Protein AF-A0A9X9A3R2-F1 (afdb_monomer_lite)

Organism: Bacillus cereus (NCBI:txid1396)

InterPro domains:
  IPR010841 Elongation factor G-binding protein, N-terminal [PF07299] (4-86)
  IPR038344 EF-G binding protein, N-terminal domain superfamily [G3DSA:1.20.1280.250] (1-84)

Radius of gyration: 18.9 Å; chains: 1; bounding box: 46×27×51 Å

pLDDT: mean 91.66, std 5.93, range [67.31, 98.19]

Sequence (170 aa):
MEAFIRSDQYNFIKSQAYILANGHATANDRGVIQALKSLAIEKIIHVFENLTDEQKELIDTVLTVQNREDAESFLMKINPYVIPFQEVTAQTLKKLFPKAKKLKLPDMEEIDMKEISYLSWIDKGSSRKFIIAKNDKNKFVGLQGTFQSLNKKSICSLCHGHEEVGMFLV

Structure (mmCIF, N/CA/C/O backbone):
data_AF-A0A9X9A3R2-F1
#
_entry.id   AF-A0A9X9A3R2-F1
#
loop_
_atom_site.group_PDB
_atom_site.id
_atom_site.type_symbol
_atom_site.label_atom_id
_atom_site.label_alt_id
_atom_site.label_comp_id
_atom_site.label_asym_id
_atom_site.label_entity_id
_atom_site.label_seq_id
_atom_site.pdbx_PDB_ins_code
_atom_site.Cartn_x
_atom_site.Cartn_y
_atom_site.Cartn_z
_atom_site.occupancy
_atom_site.B_iso_or_equiv
_atom_site.auth_seq_id
_atom_site.auth_comp_id
_atom_site.auth_asym_id
_atom_site.auth_atom_id
_atom_site.pdbx_PDB_model_num
ATOM 1 N N . MET A 1 1 ? -6.803 12.847 -17.865 1.00 84.62 1 MET A N 1
ATOM 2 C CA . MET A 1 1 ? -7.161 11.578 -17.197 1.00 84.62 1 MET A CA 1
ATOM 3 C C . MET A 1 1 ? -7.668 11.844 -15.789 1.00 84.62 1 MET A C 1
ATOM 5 O O . MET A 1 1 ? -7.094 12.682 -15.102 1.00 84.62 1 MET A O 1
ATOM 9 N N . GLU A 1 2 ? -8.725 11.144 -15.378 1.00 90.38 2 GLU A N 1
ATOM 10 C CA . GLU A 1 2 ? -9.187 11.104 -13.982 1.00 90.38 2 GLU A CA 1
ATOM 11 C C . GLU A 1 2 ? -8.344 10.125 -13.146 1.00 90.38 2 GLU A C 1
ATOM 13 O O . GLU A 1 2 ? -7.587 9.320 -13.694 1.00 90.38 2 GLU A O 1
ATOM 18 N N . ALA A 1 3 ? -8.460 10.195 -11.817 1.00 94.56 3 ALA A N 1
ATOM 19 C CA . ALA A 1 3 ? -7.796 9.253 -10.919 1.00 94.56 3 ALA A CA 1
ATOM 20 C C . ALA A 1 3 ? -8.396 7.844 -11.060 1.00 94.56 3 ALA A C 1
ATOM 22 O O . ALA A 1 3 ? -9.612 7.672 -11.008 1.00 94.56 3 ALA A O 1
ATOM 23 N N . PHE A 1 4 ? -7.536 6.838 -11.215 1.00 95.75 4 PHE A N 1
ATOM 24 C CA . PHE A 1 4 ? -7.929 5.452 -11.501 1.00 95.75 4 PHE A CA 1
ATOM 25 C C . PHE A 1 4 ? -7.137 4.411 -10.695 1.00 95.75 4 PHE A C 1
ATOM 27 O O . PHE A 1 4 ? -7.506 3.240 -10.675 1.00 95.75 4 PHE A O 1
ATOM 34 N N . ILE A 1 5 ? -6.057 4.824 -10.026 1.00 95.81 5 ILE A N 1
ATOM 35 C CA . ILE A 1 5 ? -5.171 3.932 -9.275 1.00 95.81 5 ILE A CA 1
ATOM 36 C C . ILE A 1 5 ? -5.654 3.891 -7.827 1.00 95.81 5 ILE A C 1
ATOM 38 O O . ILE A 1 5 ? -5.630 4.905 -7.141 1.00 95.81 5 ILE A O 1
ATOM 42 N N . ARG A 1 6 ? -6.087 2.740 -7.319 1.00 93.25 6 ARG A N 1
ATOM 43 C CA . ARG A 1 6 ? -6.400 2.597 -5.888 1.00 93.25 6 ARG A CA 1
ATOM 44 C C . ARG A 1 6 ? -5.121 2.587 -5.049 1.00 93.25 6 ARG A C 1
ATOM 46 O O . ARG A 1 6 ? -4.078 2.150 -5.527 1.00 93.25 6 ARG A O 1
ATOM 53 N N . SER A 1 7 ? -5.203 2.960 -3.773 1.00 93.06 7 SER A N 1
ATOM 54 C CA . SER A 1 7 ? -4.047 2.954 -2.862 1.00 93.06 7 SER A CA 1
ATOM 55 C C . SER A 1 7 ? -3.328 1.595 -2.781 1.00 93.06 7 SER A C 1
ATOM 57 O O . SER A 1 7 ? -2.104 1.549 -2.727 1.00 93.06 7 SER A O 1
ATOM 59 N N . ASP A 1 8 ? -4.055 0.466 -2.817 1.00 92.12 8 ASP A N 1
ATOM 60 C CA . ASP A 1 8 ? -3.448 -0.877 -2.858 1.00 92.12 8 ASP A CA 1
ATOM 61 C C . ASP A 1 8 ? -2.648 -1.128 -4.145 1.00 92.12 8 ASP A C 1
ATOM 63 O O . ASP A 1 8 ? -1.531 -1.644 -4.086 1.00 92.12 8 ASP A O 1
ATOM 67 N N . GLN A 1 9 ? -3.173 -0.693 -5.294 1.00 95.56 9 GLN A N 1
ATOM 68 C CA . GLN A 1 9 ? -2.478 -0.776 -6.579 1.00 95.56 9 GLN A CA 1
ATOM 69 C C . GLN A 1 9 ? -1.257 0.146 -6.596 1.00 95.56 9 GLN A C 1
ATOM 71 O O . GLN A 1 9 ? -0.186 -0.276 -7.019 1.00 95.56 9 GLN A O 1
ATOM 76 N N . TYR A 1 10 ? -1.384 1.375 -6.086 1.00 97.12 10 TYR A N 1
ATOM 77 C CA . TYR A 1 10 ? -0.274 2.322 -5.973 1.00 97.12 10 TYR A CA 1
ATOM 78 C C . TYR A 1 10 ? 0.866 1.757 -5.117 1.00 97.12 10 TYR A C 1
ATOM 80 O O . TYR A 1 10 ? 2.015 1.740 -5.554 1.00 97.12 10 TYR A O 1
ATOM 88 N N . ASN A 1 11 ? 0.555 1.208 -3.940 1.00 95.50 11 ASN A N 1
ATOM 89 C CA . ASN A 1 11 ? 1.546 0.580 -3.067 1.00 95.50 11 ASN A CA 1
ATOM 90 C C . ASN A 1 11 ? 2.210 -0.640 -3.721 1.00 95.50 11 ASN A C 1
ATOM 92 O O . ASN A 1 11 ? 3.419 -0.850 -3.579 1.00 95.50 11 ASN A O 1
ATOM 96 N N . PHE A 1 12 ? 1.446 -1.429 -4.478 1.00 96.25 12 PHE A N 1
ATOM 97 C CA . PHE A 1 12 ? 2.003 -2.534 -5.247 1.00 96.25 12 PHE A CA 1
ATOM 98 C C . PHE A 1 12 ? 2.952 -2.033 -6.345 1.00 96.25 12 PHE A C 1
ATOM 100 O O . PHE A 1 12 ? 4.085 -2.505 -6.429 1.00 96.25 12 PHE A O 1
ATOM 107 N N . ILE A 1 13 ? 2.549 -1.026 -7.121 1.00 97.62 13 ILE A N 1
ATOM 108 C CA . ILE A 1 13 ? 3.381 -0.379 -8.146 1.00 97.62 13 ILE A CA 1
ATOM 109 C C . ILE A 1 13 ? 4.670 0.183 -7.532 1.00 97.62 13 ILE A C 1
ATOM 111 O O . ILE A 1 13 ? 5.757 -0.085 -8.042 1.00 97.62 13 ILE A O 1
ATOM 115 N N . LYS A 1 14 ? 4.570 0.879 -6.394 1.00 97.38 14 LYS A N 1
ATOM 116 C CA . LYS A 1 14 ? 5.701 1.378 -5.594 1.00 97.38 14 LYS A CA 1
ATOM 117 C C . LYS A 1 14 ? 6.675 0.264 -5.229 1.00 97.38 14 LYS A C 1
ATOM 119 O O . LYS A 1 14 ? 7.878 0.410 -5.442 1.00 97.38 14 LYS A O 1
ATOM 124 N N . SER A 1 15 ? 6.169 -0.882 -4.773 1.00 96.06 15 SER A N 1
ATOM 125 C CA . SER A 1 15 ? 7.015 -2.046 -4.484 1.00 96.06 15 SER A CA 1
ATOM 126 C C . SER A 1 15 ? 7.754 -2.563 -5.725 1.00 96.06 15 SER A C 1
ATOM 128 O O . SER A 1 15 ? 8.948 -2.849 -5.646 1.00 96.06 15 SER A O 1
ATOM 130 N N . GLN A 1 16 ? 7.084 -2.632 -6.882 1.00 97.62 16 GLN A N 1
ATOM 131 C CA . GLN A 1 16 ? 7.693 -3.109 -8.125 1.00 97.62 16 GLN A CA 1
ATOM 132 C C . GLN A 1 16 ? 8.738 -2.121 -8.662 1.00 97.62 16 GLN A C 1
ATOM 134 O O . GLN A 1 16 ? 9.815 -2.547 -9.073 1.00 97.62 16 GLN A O 1
ATOM 139 N N . ALA A 1 17 ? 8.480 -0.812 -8.585 1.00 97.81 17 ALA A N 1
ATOM 140 C CA . ALA A 1 17 ? 9.450 0.218 -8.957 1.00 97.81 17 ALA A CA 1
ATOM 141 C C . ALA A 1 17 ? 10.733 0.116 -8.114 1.00 97.81 17 ALA A C 1
ATOM 143 O O . ALA A 1 17 ? 11.843 0.173 -8.643 1.00 97.81 17 ALA A O 1
ATOM 144 N N . TYR A 1 18 ? 10.604 -0.117 -6.806 1.00 97.31 18 TYR A N 1
ATOM 145 C CA . TYR A 1 18 ? 11.765 -0.306 -5.933 1.00 97.31 18 TYR A CA 1
ATOM 146 C C . TYR A 1 18 ? 12.503 -1.622 -6.190 1.00 97.31 18 TYR A C 1
ATOM 148 O O . TYR A 1 18 ? 13.730 -1.654 -6.111 1.00 97.31 18 TYR A O 1
ATOM 156 N N . ILE A 1 19 ? 11.788 -2.696 -6.539 1.00 95.75 19 ILE A N 1
ATOM 157 C CA . ILE A 1 19 ? 12.411 -3.952 -6.978 1.00 95.75 19 ILE A CA 1
ATOM 158 C C . ILE A 1 19 ? 13.235 -3.727 -8.249 1.00 95.75 19 ILE A C 1
ATOM 160 O O . ILE A 1 19 ? 14.355 -4.225 -8.324 1.00 95.75 19 ILE A O 1
ATOM 164 N N . LEU A 1 20 ? 12.730 -2.953 -9.215 1.00 96.75 20 LEU A N 1
ATOM 165 C CA . LEU A 1 20 ? 13.469 -2.623 -10.438 1.00 96.75 20 LEU A CA 1
ATOM 166 C C . LEU A 1 20 ? 14.734 -1.817 -10.144 1.00 96.75 20 LEU A C 1
ATOM 168 O O . LEU A 1 20 ? 15.810 -2.200 -10.599 1.00 96.75 20 LEU A O 1
ATOM 172 N N . ALA A 1 21 ? 14.623 -0.761 -9.334 1.00 96.94 21 ALA A N 1
ATOM 173 C CA . ALA A 1 21 ? 15.767 0.044 -8.909 1.00 96.94 21 ALA A CA 1
ATOM 174 C C . ALA A 1 21 ? 16.850 -0.810 -8.219 1.00 96.94 21 ALA A C 1
ATOM 176 O O . ALA A 1 21 ? 18.029 -0.736 -8.559 1.00 96.94 21 ALA A O 1
ATOM 177 N N . ASN A 1 22 ? 16.448 -1.683 -7.290 1.00 95.19 22 ASN A N 1
ATOM 178 C CA . ASN A 1 22 ? 17.373 -2.583 -6.598 1.00 95.19 22 ASN A CA 1
ATOM 179 C C . ASN A 1 22 ? 17.963 -3.648 -7.533 1.00 95.19 22 ASN A C 1
ATOM 181 O O . ASN A 1 22 ? 19.134 -4.005 -7.407 1.00 95.19 22 ASN A O 1
ATOM 185 N N . GLY A 1 23 ? 17.170 -4.157 -8.477 1.00 94.12 23 GLY A N 1
ATOM 186 C CA . GLY A 1 23 ? 17.628 -5.105 -9.489 1.00 94.12 23 GLY A CA 1
ATOM 187 C C . GLY A 1 23 ? 18.733 -4.510 -10.355 1.00 94.12 23 GLY A C 1
ATOM 188 O O . GLY A 1 23 ? 19.779 -5.129 -10.515 1.00 94.12 23 GLY A O 1
ATOM 189 N N . HIS A 1 24 ? 18.550 -3.274 -10.820 1.00 92.50 24 HIS A N 1
ATOM 190 C CA . HIS A 1 24 ? 19.576 -2.524 -11.545 1.00 92.50 24 HIS A CA 1
ATOM 191 C C . HIS A 1 24 ? 20.848 -2.277 -10.722 1.00 92.50 24 HIS A C 1
ATOM 193 O O . HIS A 1 24 ? 21.944 -2.311 -11.274 1.00 92.50 24 HIS A O 1
ATOM 199 N N . ALA A 1 25 ? 20.726 -2.074 -9.408 1.00 91.00 25 ALA A N 1
ATOM 200 C CA . ALA A 1 25 ? 21.879 -1.890 -8.526 1.00 91.00 25 ALA A CA 1
ATOM 201 C C . ALA A 1 25 ? 22.657 -3.191 -8.233 1.00 91.00 25 ALA A C 1
ATOM 203 O O . ALA A 1 25 ? 23.822 -3.133 -7.843 1.00 91.00 25 ALA A O 1
ATOM 204 N N . THR A 1 26 ? 22.024 -4.360 -8.377 1.00 92.38 26 THR A N 1
ATOM 205 C CA . THR A 1 26 ? 22.584 -5.657 -7.945 1.00 92.38 26 THR A CA 1
ATOM 206 C C . THR A 1 26 ? 22.920 -6.607 -9.093 1.00 92.38 26 THR A C 1
ATOM 208 O O . THR A 1 26 ? 23.751 -7.498 -8.913 1.00 92.38 26 THR A O 1
ATOM 211 N N . ALA A 1 27 ? 22.330 -6.423 -10.276 1.00 90.25 27 ALA A N 1
ATOM 212 C CA . ALA A 1 27 ? 22.548 -7.267 -11.444 1.00 90.25 27 ALA A CA 1
ATOM 213 C C . ALA A 1 27 ? 23.098 -6.462 -12.629 1.00 90.25 27 ALA A C 1
ATOM 215 O O . ALA A 1 27 ? 22.504 -5.484 -13.071 1.00 90.25 27 ALA A O 1
ATOM 216 N N . ASN A 1 28 ? 24.211 -6.938 -13.194 1.00 87.50 28 ASN A N 1
ATOM 217 C CA . ASN A 1 28 ? 24.836 -6.340 -14.382 1.00 87.50 28 ASN A CA 1
ATOM 218 C C . ASN A 1 28 ? 24.439 -7.034 -15.698 1.00 87.50 28 ASN A C 1
ATOM 220 O O . ASN A 1 28 ? 24.713 -6.515 -16.781 1.00 87.50 28 ASN A O 1
ATOM 224 N N . ASP A 1 29 ? 23.825 -8.219 -15.622 1.00 95.06 29 ASP A N 1
ATOM 225 C CA . ASP A 1 29 ? 23.417 -8.975 -16.803 1.00 95.06 29 ASP A CA 1
ATOM 226 C C . ASP A 1 29 ? 22.165 -8.368 -17.451 1.00 95.06 29 ASP A C 1
ATOM 228 O O . ASP A 1 29 ? 21.123 -8.192 -16.816 1.00 95.06 29 ASP A O 1
ATOM 232 N N . ARG A 1 30 ? 22.256 -8.076 -18.752 1.00 91.62 30 ARG A N 1
ATOM 233 C CA . ARG A 1 30 ? 21.168 -7.433 -19.502 1.00 91.62 30 ARG A CA 1
ATOM 234 C C . ARG A 1 30 ? 19.934 -8.325 -19.629 1.00 91.62 30 ARG A C 1
ATOM 236 O O . ARG A 1 30 ? 18.823 -7.802 -19.619 1.00 91.62 30 ARG A O 1
ATOM 243 N N . GLY A 1 31 ? 20.115 -9.640 -19.747 1.00 95.00 31 GLY A N 1
ATOM 244 C CA . GLY A 1 31 ? 19.013 -10.596 -19.839 1.00 95.00 31 GLY A CA 1
ATOM 245 C C . GLY A 1 31 ? 18.220 -10.666 -18.537 1.00 95.00 31 GLY A C 1
ATOM 246 O O . GLY A 1 31 ? 16.992 -10.612 -18.565 1.00 95.00 31 GLY A O 1
ATOM 247 N N . VAL A 1 32 ? 18.914 -10.689 -17.396 1.00 94.38 32 VAL A N 1
ATOM 248 C CA . VAL A 1 32 ? 18.301 -10.648 -16.057 1.00 94.38 32 VAL A CA 1
ATOM 249 C C . VAL A 1 32 ? 17.505 -9.360 -15.856 1.00 94.38 32 VAL A C 1
ATOM 251 O O . VAL A 1 32 ? 16.347 -9.416 -15.443 1.00 94.38 32 VAL A O 1
ATOM 254 N N . ILE A 1 33 ? 18.084 -8.204 -16.190 1.00 95.00 33 ILE A N 1
ATOM 255 C CA . ILE A 1 33 ? 17.390 -6.913 -16.084 1.00 95.00 33 ILE A CA 1
ATOM 256 C C . ILE A 1 33 ? 16.153 -6.870 -16.985 1.00 95.00 33 ILE A C 1
ATOM 258 O O . ILE A 1 33 ? 15.090 -6.424 -16.552 1.00 95.00 33 ILE A O 1
ATOM 262 N N . GLN A 1 34 ? 16.261 -7.362 -18.221 1.00 95.56 34 GLN A N 1
ATOM 263 C CA . GLN A 1 34 ? 15.129 -7.404 -19.143 1.00 95.56 34 GLN A CA 1
ATOM 264 C C . GLN A 1 34 ? 14.007 -8.310 -18.621 1.00 95.56 34 GLN A C 1
ATOM 266 O O . GLN A 1 34 ? 12.843 -7.914 -18.650 1.00 95.56 34 GLN A O 1
ATOM 271 N N . ALA A 1 35 ? 14.346 -9.489 -18.096 1.00 95.94 35 ALA A N 1
ATOM 272 C CA . ALA A 1 35 ? 13.376 -10.398 -17.494 1.00 95.94 35 ALA A CA 1
ATOM 273 C C . ALA A 1 35 ? 12.689 -9.769 -16.272 1.00 95.94 35 ALA A C 1
ATOM 275 O O . ALA A 1 35 ? 11.472 -9.881 -16.125 1.00 95.94 35 ALA A O 1
ATOM 276 N N . LEU A 1 36 ? 13.444 -9.057 -15.427 1.00 95.75 36 LEU A N 1
ATOM 277 C CA . LEU A 1 36 ? 12.894 -8.352 -14.271 1.00 95.75 36 LEU A CA 1
ATOM 278 C C . LEU A 1 36 ? 11.907 -7.256 -14.693 1.00 95.75 36 LEU A C 1
ATOM 280 O O . LEU A 1 36 ? 10.824 -7.162 -14.120 1.00 95.75 36 LEU A O 1
ATOM 284 N N . LYS A 1 37 ? 12.252 -6.471 -15.721 1.00 96.12 37 LYS A N 1
ATOM 285 C CA . LYS A 1 37 ? 11.372 -5.452 -16.312 1.00 96.12 37 LYS A CA 1
ATOM 286 C C . LYS A 1 37 ? 10.076 -6.052 -16.840 1.00 96.12 37 LYS A C 1
ATOM 288 O O . LYS A 1 37 ? 9.002 -5.576 -16.478 1.00 96.12 37 LYS A O 1
ATOM 293 N N . SER A 1 38 ? 10.175 -7.114 -17.639 1.00 96.75 38 SER A N 1
ATOM 294 C CA . SER A 1 38 ? 9.015 -7.825 -18.183 1.00 96.75 38 SER A CA 1
ATOM 295 C C . SER A 1 38 ? 8.109 -8.376 -17.079 1.00 96.75 38 SER A C 1
ATOM 297 O O . SER A 1 38 ? 6.900 -8.168 -17.124 1.00 96.75 38 SER A O 1
ATOM 299 N N . LEU A 1 39 ? 8.685 -8.994 -16.044 1.00 96.75 39 LEU A N 1
ATOM 300 C CA . LEU A 1 39 ? 7.914 -9.535 -14.925 1.00 96.75 39 LEU A CA 1
ATOM 301 C C . LEU A 1 39 ? 7.246 -8.435 -14.087 1.00 96.75 39 LEU A C 1
ATOM 303 O O . LEU A 1 39 ? 6.116 -8.602 -13.631 1.00 96.75 39 LEU A O 1
ATOM 307 N N . ALA A 1 40 ? 7.944 -7.322 -13.850 1.00 96.38 40 ALA A N 1
ATOM 308 C CA . ALA A 1 40 ? 7.410 -6.211 -13.072 1.00 96.38 40 ALA A CA 1
ATOM 309 C C . ALA A 1 40 ? 6.195 -5.582 -13.764 1.00 96.38 40 ALA A C 1
ATOM 311 O O . ALA A 1 40 ? 5.163 -5.400 -13.118 1.00 96.38 40 ALA A O 1
ATOM 312 N N . ILE A 1 41 ? 6.284 -5.299 -15.069 1.00 96.88 41 ILE A N 1
ATOM 313 C CA . ILE A 1 41 ? 5.164 -4.691 -15.795 1.00 96.88 41 ILE A CA 1
ATOM 314 C C . ILE A 1 41 ? 3.976 -5.646 -15.928 1.00 96.88 41 ILE A C 1
ATOM 316 O O . ILE A 1 41 ? 2.842 -5.225 -15.721 1.00 96.88 41 ILE A O 1
ATOM 320 N N . GLU A 1 42 ? 4.217 -6.938 -16.166 1.00 96.56 42 GLU A N 1
ATOM 321 C CA . GLU A 1 42 ? 3.166 -7.962 -16.192 1.00 96.56 42 GLU A CA 1
ATOM 322 C C . GLU A 1 42 ? 2.399 -7.996 -14.861 1.00 96.56 42 GLU A C 1
ATOM 324 O O . GLU A 1 42 ? 1.173 -7.876 -14.834 1.00 96.56 42 GLU A O 1
ATOM 329 N N . LYS A 1 43 ? 3.124 -8.055 -13.735 1.00 96.88 43 LYS A N 1
ATOM 330 C CA . LYS A 1 43 ? 2.529 -8.014 -12.392 1.00 96.88 43 LYS A CA 1
ATOM 331 C C . LYS A 1 43 ? 1.728 -6.742 -12.142 1.00 96.88 43 LYS A C 1
ATOM 333 O O . LYS A 1 43 ? 0.663 -6.814 -11.535 1.00 96.88 43 LYS A O 1
ATOM 338 N N . ILE A 1 44 ? 2.242 -5.588 -12.565 1.00 97.19 44 ILE A N 1
ATOM 339 C CA . ILE A 1 44 ? 1.547 -4.308 -12.402 1.00 97.19 44 ILE A CA 1
ATOM 340 C C . ILE A 1 44 ? 0.256 -4.295 -13.221 1.00 97.19 44 ILE A C 1
ATOM 342 O O . ILE A 1 44 ? -0.787 -3.922 -12.698 1.00 97.19 44 ILE A O 1
ATOM 346 N N . ILE A 1 45 ? 0.288 -4.722 -14.483 1.00 96.06 45 ILE A N 1
ATOM 347 C CA . ILE A 1 45 ? -0.910 -4.742 -15.329 1.00 96.06 45 ILE A CA 1
ATOM 348 C C . ILE A 1 45 ? -1.980 -5.658 -14.719 1.00 96.06 45 ILE A C 1
ATOM 350 O O . ILE A 1 45 ? -3.150 -5.287 -14.689 1.00 96.06 45 ILE A O 1
ATOM 354 N N . HIS A 1 46 ? -1.587 -6.800 -14.146 1.00 95.75 46 HIS A N 1
ATOM 355 C CA . HIS A 1 46 ? -2.514 -7.747 -13.521 1.00 95.75 46 HIS A CA 1
ATOM 356 C C . HIS A 1 46 ? -3.270 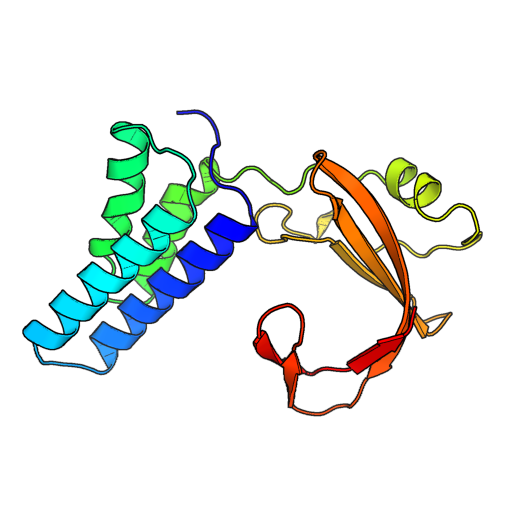-7.223 -12.295 1.00 95.75 46 HIS A C 1
ATOM 358 O O . HIS A 1 46 ? -4.286 -7.817 -11.933 1.00 95.75 46 HIS A O 1
ATOM 364 N N . VAL A 1 47 ? -2.825 -6.140 -11.643 1.00 94.81 47 VAL A N 1
ATOM 365 C CA . VAL A 1 47 ? -3.597 -5.559 -10.529 1.00 94.81 47 VAL A CA 1
ATOM 366 C C . VAL A 1 47 ? -4.756 -4.677 -10.999 1.00 94.81 47 VAL A C 1
ATOM 368 O O . VAL A 1 47 ? -5.580 -4.269 -10.176 1.00 94.81 47 VAL A O 1
ATOM 371 N N . PHE A 1 48 ? -4.841 -4.377 -12.297 1.00 95.31 48 PHE A N 1
ATOM 372 C CA . PHE A 1 48 ? -5.931 -3.619 -12.903 1.00 95.31 48 PHE A CA 1
ATOM 373 C C . PHE A 1 48 ? -6.927 -4.549 -13.600 1.00 95.31 48 PHE A C 1
ATOM 375 O O . PHE A 1 48 ? -6.541 -5.519 -14.244 1.00 95.31 48 PHE A O 1
ATOM 382 N N . GLU A 1 49 ? -8.220 -4.228 -13.500 1.00 90.12 49 GLU A N 1
ATOM 383 C CA . GLU A 1 49 ? -9.256 -4.934 -14.267 1.00 90.12 49 GLU A CA 1
ATOM 384 C C . GLU A 1 49 ? -9.166 -4.580 -15.751 1.00 90.12 49 GLU A C 1
ATOM 386 O O . GLU A 1 49 ? -9.207 -5.461 -16.600 1.00 90.12 49 GLU A O 1
ATOM 391 N N . ASN A 1 50 ? -9.026 -3.284 -16.047 1.00 90.69 50 ASN A N 1
ATOM 392 C CA . ASN A 1 50 ? -8.825 -2.736 -17.382 1.00 90.69 50 ASN A CA 1
ATOM 393 C C . ASN A 1 50 ? -8.012 -1.439 -17.280 1.00 90.69 50 ASN A C 1
ATOM 395 O O . ASN A 1 50 ? -8.139 -0.695 -16.306 1.00 90.69 50 ASN A O 1
ATOM 399 N N . LEU A 1 51 ? -7.214 -1.158 -18.308 1.00 94.88 51 LEU A N 1
ATOM 400 C CA . LEU A 1 51 ? -6.509 0.107 -18.501 1.00 94.88 51 LEU A CA 1
ATOM 401 C C . LEU A 1 51 ? -6.841 0.632 -19.897 1.00 94.88 51 LEU A C 1
ATOM 403 O O . LEU A 1 51 ? -6.864 -0.135 -20.857 1.00 94.88 51 LEU A O 1
ATOM 407 N N . THR A 1 52 ? -7.085 1.934 -20.007 1.00 96.38 52 THR A N 1
ATOM 408 C CA . THR A 1 52 ? -7.085 2.626 -21.307 1.00 96.38 52 THR A CA 1
ATOM 409 C C . THR A 1 52 ? -5.660 2.725 -21.852 1.00 96.38 52 THR A C 1
ATOM 411 O O . THR A 1 52 ? -4.701 2.612 -21.086 1.00 96.38 52 THR A O 1
ATOM 414 N N . ASP A 1 53 ? -5.510 2.985 -23.151 1.00 95.50 53 ASP A N 1
ATOM 415 C CA . ASP A 1 53 ? -4.187 3.134 -23.773 1.00 95.50 53 ASP A CA 1
ATOM 416 C C . ASP A 1 53 ? -3.364 4.246 -23.098 1.00 95.50 53 ASP A C 1
ATOM 418 O O . ASP A 1 53 ? -2.220 4.012 -22.717 1.00 95.50 53 ASP A O 1
ATOM 422 N N . GLU A 1 54 ? -3.974 5.402 -22.808 1.00 95.69 54 GLU A N 1
ATOM 423 C CA . GLU A 1 54 ? -3.308 6.509 -22.098 1.00 95.69 54 GLU A CA 1
ATOM 424 C C . GLU A 1 54 ? -2.844 6.116 -20.683 1.00 95.69 54 GLU A C 1
ATOM 426 O O . GLU A 1 54 ? -1.746 6.471 -20.245 1.00 95.69 54 GLU A O 1
ATOM 431 N N . GLN A 1 55 ? -3.670 5.367 -19.943 1.00 96.94 55 GLN A N 1
ATOM 432 C CA . GLN A 1 55 ? -3.315 4.893 -18.602 1.00 96.94 55 GLN A CA 1
ATOM 433 C C . GLN A 1 55 ? -2.199 3.852 -18.662 1.00 96.94 55 GLN A C 1
ATOM 435 O O . GLN A 1 55 ? -1.314 3.845 -17.806 1.00 96.94 55 GLN A O 1
ATOM 440 N N . LYS A 1 56 ? -2.226 2.980 -19.670 1.00 96.19 56 LYS A N 1
ATOM 441 C CA . LYS A 1 56 ? -1.191 1.976 -19.881 1.00 96.19 56 LYS A CA 1
ATOM 442 C C . LYS A 1 56 ? 0.143 2.630 -20.225 1.00 96.19 56 LYS A C 1
ATOM 444 O O . LYS A 1 56 ? 1.131 2.310 -19.578 1.00 96.19 56 LYS A O 1
ATOM 449 N N . GLU A 1 57 ? 0.163 3.607 -21.130 1.00 96.06 57 GLU A N 1
ATOM 450 C CA . GLU A 1 57 ? 1.369 4.382 -21.450 1.00 96.06 57 GLU A CA 1
ATOM 451 C C . GLU A 1 57 ? 1.958 5.074 -20.214 1.00 96.06 57 GLU A C 1
ATOM 453 O O . GLU A 1 57 ? 3.176 5.088 -20.013 1.00 96.06 57 GLU A O 1
ATOM 458 N N . LEU A 1 58 ? 1.102 5.623 -19.343 1.00 97.06 58 LEU A N 1
ATOM 459 C CA . LEU A 1 58 ? 1.539 6.199 -18.074 1.00 97.06 58 LEU A CA 1
ATOM 460 C C . LEU A 1 58 ? 2.214 5.147 -17.179 1.00 97.06 58 LEU A C 1
ATOM 462 O O . LEU A 1 58 ? 3.296 5.405 -16.648 1.00 97.06 58 LEU A O 1
ATOM 466 N N . ILE A 1 59 ? 1.596 3.978 -17.012 1.00 97.38 59 ILE A N 1
ATOM 467 C CA . ILE A 1 59 ? 2.107 2.893 -16.165 1.00 97.38 59 ILE A CA 1
ATOM 468 C C . ILE A 1 59 ? 3.387 2.272 -16.741 1.00 97.38 59 ILE A C 1
ATOM 470 O O . ILE A 1 59 ? 4.328 2.027 -15.987 1.00 97.38 59 ILE A O 1
ATOM 474 N N . ASP A 1 60 ? 3.474 2.109 -18.062 1.00 96.75 60 ASP A N 1
ATOM 475 C CA . ASP A 1 60 ? 4.642 1.569 -18.767 1.00 96.75 60 ASP A CA 1
ATOM 476 C C . ASP A 1 60 ? 5.906 2.411 -18.524 1.00 96.75 60 ASP A C 1
ATOM 478 O O . ASP A 1 60 ? 7.02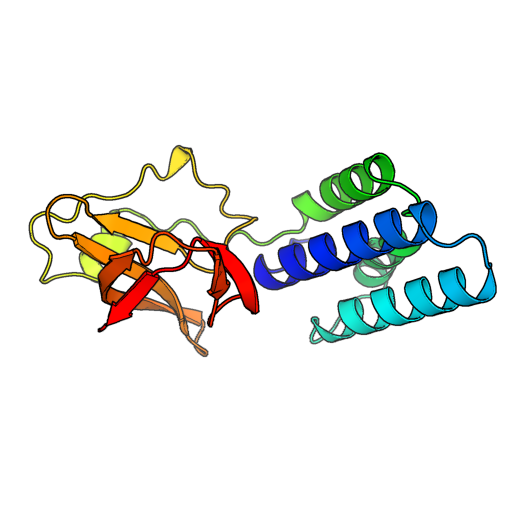4 1.900 -18.617 1.00 96.75 60 ASP A O 1
ATOM 482 N N . THR A 1 61 ? 5.765 3.679 -18.107 1.00 97.06 61 THR A N 1
ATOM 483 C CA . THR A 1 61 ? 6.920 4.501 -17.711 1.00 97.06 61 THR A CA 1
ATOM 484 C C . THR A 1 61 ? 7.673 3.973 -16.486 1.00 97.06 61 THR A C 1
ATOM 486 O O . THR A 1 61 ? 8.823 4.346 -16.288 1.00 97.06 61 THR A O 1
ATOM 489 N N . VAL A 1 62 ? 7.125 3.008 -15.737 1.00 97.31 62 VAL A N 1
ATOM 490 C CA . VAL A 1 62 ? 7.877 2.260 -14.711 1.00 97.31 62 VAL A CA 1
ATOM 491 C C . VAL A 1 62 ? 9.111 1.549 -15.287 1.00 97.31 62 VAL A C 1
ATOM 493 O O . VAL A 1 62 ? 10.106 1.352 -14.594 1.00 97.31 62 VAL A O 1
ATOM 496 N N . LEU A 1 63 ? 9.090 1.194 -16.577 1.00 96.62 63 LEU A N 1
ATOM 497 C CA . LEU A 1 63 ? 10.193 0.511 -17.256 1.00 96.62 63 LEU A CA 1
ATOM 498 C C . LEU A 1 63 ? 11.440 1.393 -17.411 1.00 96.62 63 LEU A C 1
ATOM 500 O O . LEU A 1 63 ? 12.528 0.870 -17.692 1.00 96.62 63 LEU A O 1
ATOM 504 N N . THR A 1 64 ? 11.308 2.711 -17.231 1.00 95.62 64 THR A N 1
ATOM 505 C CA . THR A 1 64 ? 12.439 3.646 -17.263 1.00 95.62 64 THR A CA 1
ATOM 506 C C . THR A 1 64 ? 13.185 3.719 -15.935 1.00 95.62 64 THR A C 1
ATOM 508 O O . THR A 1 64 ? 14.245 4.332 -15.899 1.00 95.62 64 THR A O 1
ATOM 511 N N . VAL A 1 65 ? 12.674 3.094 -14.868 1.00 97.38 65 VAL A N 1
ATOM 512 C CA . VAL A 1 65 ? 13.297 3.101 -13.539 1.00 97.38 65 VAL A CA 1
ATOM 513 C C . VAL A 1 65 ? 14.602 2.307 -13.550 1.00 97.38 65 VAL A C 1
ATOM 515 O O . VAL A 1 65 ? 14.594 1.104 -13.821 1.00 97.38 65 VAL A O 1
ATOM 518 N N . GLN A 1 66 ? 15.717 2.970 -13.234 1.00 95.75 66 GLN A N 1
ATOM 519 C CA . GLN A 1 66 ? 17.041 2.346 -13.108 1.00 95.75 66 GLN A CA 1
ATOM 520 C C . GLN A 1 66 ? 17.641 2.508 -11.713 1.00 95.75 66 GLN A C 1
ATOM 522 O O . GLN A 1 66 ? 18.485 1.717 -11.308 1.00 95.75 66 GLN A O 1
ATOM 527 N N . ASN A 1 67 ? 17.212 3.516 -10.964 1.00 96.81 67 ASN A N 1
ATOM 528 C CA . ASN A 1 67 ? 17.692 3.788 -9.616 1.00 96.81 67 ASN A CA 1
ATOM 529 C C . ASN A 1 67 ? 16.542 4.278 -8.724 1.00 96.81 67 ASN A C 1
ATOM 531 O O . ASN A 1 67 ? 15.365 4.267 -9.102 1.00 96.81 67 ASN A O 1
ATOM 535 N N . ARG A 1 68 ? 16.886 4.660 -7.493 1.00 96.69 68 ARG A N 1
ATOM 536 C CA . ARG A 1 68 ? 15.906 5.093 -6.503 1.00 96.69 68 ARG A CA 1
ATOM 537 C C . ARG A 1 68 ? 15.276 6.430 -6.891 1.00 96.69 68 ARG A C 1
ATOM 539 O O . ARG A 1 68 ? 14.072 6.586 -6.725 1.00 96.69 68 ARG A O 1
ATOM 546 N N . GLU A 1 69 ? 16.061 7.355 -7.428 1.00 97.88 69 GLU A N 1
ATOM 547 C CA . GLU A 1 69 ? 15.620 8.675 -7.871 1.00 97.88 69 GLU A CA 1
ATOM 548 C C . GLU A 1 69 ? 14.599 8.580 -9.015 1.00 97.88 69 GLU A C 1
ATOM 550 O O . GLU A 1 69 ? 13.573 9.266 -8.996 1.00 97.88 69 GLU A O 1
ATOM 555 N N . ASP A 1 70 ? 14.824 7.677 -9.971 1.00 97.94 70 ASP A N 1
ATOM 556 C CA . ASP A 1 70 ? 13.890 7.398 -11.061 1.00 97.94 70 ASP A CA 1
ATOM 557 C C . ASP A 1 70 ? 12.582 6.811 -10.522 1.00 97.94 70 ASP A C 1
ATOM 559 O O . ASP A 1 70 ? 11.500 7.178 -10.984 1.00 97.94 70 ASP A O 1
ATOM 563 N N . ALA A 1 71 ? 12.668 5.909 -9.535 1.00 97.88 71 ALA A N 1
ATOM 564 C CA . ALA A 1 71 ? 11.492 5.311 -8.913 1.00 97.88 71 ALA A CA 1
ATOM 565 C C . ALA A 1 71 ? 10.632 6.375 -8.221 1.00 97.88 71 ALA A C 1
ATOM 567 O O . ALA A 1 71 ? 9.422 6.408 -8.436 1.00 97.88 71 ALA A O 1
ATOM 568 N N . GLU A 1 72 ? 11.240 7.274 -7.442 1.00 98.00 72 GLU A N 1
ATOM 569 C CA . GLU A 1 72 ? 10.508 8.384 -6.821 1.00 98.00 72 GLU A CA 1
ATOM 570 C C . GLU A 1 72 ? 9.923 9.335 -7.876 1.00 98.00 72 GLU A C 1
ATOM 572 O O . GLU A 1 72 ? 8.768 9.743 -7.764 1.00 98.00 72 GLU A O 1
ATOM 577 N N . SER A 1 73 ? 10.666 9.630 -8.948 1.00 98.06 73 SER A N 1
ATOM 578 C CA . SER A 1 73 ? 10.186 10.479 -10.050 1.00 98.06 73 SER A CA 1
ATOM 579 C C . SER A 1 73 ? 8.968 9.873 -10.756 1.00 98.06 73 SER A C 1
ATOM 581 O O . SER A 1 73 ? 7.988 10.565 -11.044 1.00 98.06 73 SER A O 1
ATOM 583 N N . PHE A 1 74 ? 8.993 8.561 -10.998 1.00 98.19 74 PHE A N 1
ATOM 584 C CA . PHE A 1 74 ? 7.861 7.814 -11.536 1.00 98.19 74 PHE A CA 1
ATOM 585 C C . PHE A 1 74 ? 6.660 7.831 -10.578 1.00 98.19 74 PHE A C 1
ATOM 587 O O . PHE A 1 74 ? 5.533 8.090 -11.005 1.00 98.19 74 PHE A O 1
ATOM 594 N N . LEU A 1 75 ? 6.886 7.628 -9.277 1.00 97.75 75 LEU A N 1
ATOM 595 C CA . LEU A 1 75 ? 5.821 7.658 -8.272 1.00 97.75 75 LEU A CA 1
ATOM 596 C C . LEU A 1 75 ? 5.167 9.035 -8.171 1.00 97.75 75 LEU A C 1
ATOM 598 O O . LEU A 1 75 ? 3.940 9.130 -8.175 1.00 97.75 75 LEU A O 1
ATOM 602 N N . MET A 1 76 ? 5.961 10.108 -8.192 1.00 97.06 76 MET A N 1
ATOM 603 C CA . MET A 1 76 ? 5.452 11.479 -8.258 1.00 97.06 76 MET A CA 1
ATOM 604 C C . MET A 1 76 ? 4.591 11.716 -9.502 1.00 97.06 76 MET A C 1
ATOM 606 O O . MET A 1 76 ? 3.572 12.399 -9.414 1.00 97.06 76 MET A O 1
ATOM 610 N N . LYS A 1 77 ? 4.958 11.125 -10.646 1.00 96.94 77 LYS A N 1
ATOM 611 C CA . LYS A 1 77 ? 4.198 11.238 -11.898 1.00 96.94 77 LYS A CA 1
ATOM 612 C C . LYS A 1 77 ? 2.830 10.557 -11.820 1.00 96.94 77 LYS A C 1
ATOM 614 O O . LYS A 1 77 ? 1.866 11.091 -12.369 1.00 96.94 77 LYS A O 1
ATOM 619 N N . ILE A 1 78 ? 2.725 9.402 -11.158 1.00 97.06 78 ILE A N 1
ATOM 620 C CA . ILE A 1 78 ? 1.453 8.666 -11.050 1.00 97.06 78 ILE A CA 1
ATOM 621 C C . ILE A 1 78 ? 0.595 9.099 -9.850 1.00 97.06 78 ILE A C 1
ATOM 623 O O . ILE A 1 78 ? -0.619 8.906 -9.872 1.00 97.06 78 ILE A O 1
ATOM 627 N N . ASN A 1 79 ? 1.190 9.725 -8.828 1.00 96.25 79 ASN A N 1
ATOM 628 C CA . ASN A 1 79 ? 0.513 10.148 -7.596 1.00 96.25 79 ASN A CA 1
ATOM 629 C C . ASN A 1 79 ? -0.754 11.018 -7.809 1.00 96.25 79 ASN A C 1
ATOM 631 O O . ASN A 1 79 ? -1.735 10.849 -7.074 1.00 96.25 79 ASN A O 1
ATOM 635 N N . PRO A 1 80 ? -0.819 11.937 -8.797 1.00 95.94 80 PRO A N 1
ATOM 636 C CA . PRO A 1 80 ? -2.047 12.677 -9.102 1.00 95.94 80 PRO A CA 1
ATOM 637 C C . PRO A 1 80 ? -3.231 11.789 -9.508 1.00 95.94 80 PRO A C 1
ATOM 639 O O . PRO A 1 80 ? -4.375 12.193 -9.321 1.00 95.94 80 PRO A O 1
ATOM 642 N N . TYR A 1 81 ? -2.970 10.581 -10.013 1.00 96.69 81 TYR A N 1
ATOM 643 C CA . TYR A 1 81 ? -3.985 9.636 -10.485 1.00 96.69 81 TYR A CA 1
ATOM 644 C C . TYR A 1 81 ? -4.374 8.584 -9.437 1.00 96.69 81 TYR A C 1
ATOM 646 O O . TYR A 1 81 ? -5.141 7.666 -9.744 1.00 96.69 81 TYR A O 1
ATOM 654 N N . VAL A 1 82 ? -3.862 8.713 -8.208 1.00 95.69 82 VAL A N 1
ATOM 655 C CA . VAL A 1 82 ? -4.223 7.847 -7.084 1.00 95.69 82 VAL A CA 1
ATOM 656 C C . VAL A 1 82 ? -5.533 8.316 -6.463 1.00 95.69 82 VAL A C 1
ATOM 658 O O . VAL A 1 82 ? -5.660 9.463 -6.031 1.00 95.69 82 VAL A O 1
ATOM 661 N N . ILE A 1 83 ? -6.500 7.404 -6.404 1.00 92.88 83 ILE A N 1
ATOM 662 C CA . ILE A 1 83 ? -7.758 7.549 -5.685 1.00 92.88 83 ILE A CA 1
ATOM 663 C C . ILE A 1 83 ? -7.440 7.364 -4.195 1.00 92.88 83 ILE A C 1
ATOM 665 O O . ILE A 1 83 ? -7.132 6.241 -3.786 1.00 92.88 83 ILE A O 1
ATOM 669 N N . PRO A 1 84 ? -7.513 8.422 -3.366 1.00 90.19 84 PRO A N 1
ATOM 670 C CA . PRO A 1 84 ? -7.296 8.276 -1.934 1.00 90.19 84 PRO A CA 1
ATOM 671 C C . PRO A 1 84 ? -8.354 7.341 -1.334 1.00 90.19 84 PRO A C 1
ATOM 673 O O . PRO A 1 84 ? -9.472 7.241 -1.846 1.00 90.19 84 PRO A O 1
ATOM 676 N N . PHE A 1 85 ? -8.056 6.732 -0.185 1.00 84.25 85 PHE A N 1
ATOM 677 C CA . PHE A 1 85 ? -8.945 5.832 0.571 1.00 84.25 85 PHE A CA 1
ATOM 678 C C . PHE A 1 85 ? -10.297 6.464 1.023 1.00 84.25 85 PHE A C 1
ATOM 680 O O . PHE A 1 85 ? -11.123 5.797 1.648 1.00 84.25 85 PHE A O 1
ATOM 687 N N . GLN A 1 86 ? -10.587 7.698 0.582 1.00 75.19 86 GLN A N 1
ATOM 688 C CA . GLN A 1 86 ? -11.653 8.637 0.948 1.00 75.19 86 GLN A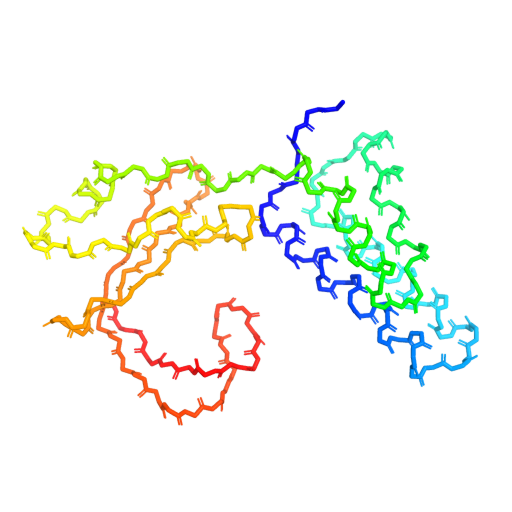 CA 1
ATOM 689 C C . GLN A 1 86 ? -11.487 9.274 2.329 1.00 75.19 86 GLN A C 1
ATOM 691 O O . GLN A 1 86 ? -10.855 8.723 3.226 1.00 75.19 86 GLN A O 1
ATOM 696 N N . GLU A 1 87 ? -12.116 10.441 2.499 1.00 67.31 87 GLU A N 1
ATOM 697 C CA . GLU A 1 87 ? -12.218 11.144 3.777 1.00 67.31 87 GLU A CA 1
ATOM 698 C C . GLU A 1 87 ? -13.067 10.338 4.766 1.00 67.31 87 GLU A C 1
ATOM 700 O O . GLU A 1 87 ? -14.296 10.441 4.848 1.00 67.31 87 GLU A O 1
ATOM 705 N N . VAL A 1 88 ? -12.400 9.504 5.555 1.00 74.69 88 VAL A N 1
ATOM 706 C CA . VAL A 1 88 ? -13.016 8.897 6.726 1.00 74.69 88 VAL A CA 1
ATOM 707 C C . VAL A 1 88 ? -13.213 9.996 7.772 1.00 74.69 88 VAL A C 1
ATOM 709 O O . VAL A 1 88 ? -12.299 10.356 8.503 1.00 74.69 88 VAL A O 1
ATOM 712 N N . THR A 1 89 ? -14.416 10.561 7.861 1.00 81.38 89 THR A N 1
ATOM 713 C CA . THR A 1 89 ? -14.690 11.601 8.865 1.00 81.38 89 THR A CA 1
ATOM 714 C C . THR A 1 89 ? -14.765 11.019 10.278 1.00 81.38 89 THR A C 1
ATOM 716 O O . THR A 1 89 ? -15.188 9.877 10.485 1.00 81.38 89 THR A O 1
ATOM 719 N N . ALA A 1 90 ? -14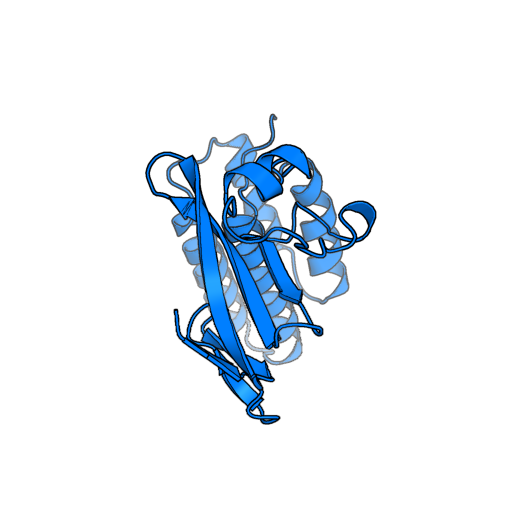.487 11.844 11.291 1.00 80.94 90 ALA A N 1
ATOM 720 C CA . ALA A 1 90 ? -14.691 11.479 12.695 1.00 80.94 90 ALA A CA 1
ATOM 721 C C . ALA A 1 90 ? -16.124 10.982 12.995 1.00 80.94 90 ALA A C 1
ATOM 723 O O . ALA A 1 90 ? -16.330 10.149 13.881 1.00 80.94 90 ALA A O 1
ATOM 724 N N . GLN A 1 91 ? -17.129 11.461 12.251 1.00 83.50 91 GLN A N 1
ATOM 725 C CA . GLN A 1 91 ? -18.509 10.987 12.377 1.00 83.50 91 GLN A CA 1
ATOM 726 C C . GLN A 1 91 ? -18.679 9.559 11.842 1.00 83.50 91 GLN A C 1
ATOM 728 O O . GLN A 1 91 ? -19.341 8.745 12.489 1.00 83.50 91 GLN A O 1
ATOM 733 N N . THR A 1 92 ? -18.058 9.233 10.703 1.00 84.50 92 THR A N 1
ATOM 734 C CA . THR A 1 92 ? -18.019 7.866 10.157 1.00 84.50 92 THR A CA 1
ATOM 735 C C . THR A 1 92 ? -17.370 6.908 11.155 1.00 84.50 92 THR A C 1
ATOM 737 O O . THR A 1 92 ? -17.933 5.853 11.445 1.00 84.50 92 THR A O 1
ATOM 740 N N . LEU A 1 93 ? -16.254 7.314 11.770 1.00 84.44 93 LEU A N 1
ATOM 741 C CA . LEU A 1 93 ? -15.547 6.528 12.790 1.00 84.44 93 LEU A CA 1
ATOM 742 C C . LEU A 1 93 ? -16.445 6.202 13.991 1.00 84.44 93 LEU A C 1
ATOM 744 O O . LEU A 1 93 ? -16.556 5.045 14.397 1.00 84.44 93 LEU A O 1
ATOM 748 N N . LYS A 1 94 ? -17.162 7.199 14.523 1.00 84.56 94 LYS A N 1
ATOM 749 C CA . LYS A 1 94 ? -18.102 7.001 15.640 1.00 84.56 94 LYS A CA 1
ATOM 750 C C . LYS A 1 94 ? -19.259 6.061 15.284 1.00 84.56 94 LYS A C 1
ATOM 752 O O . LYS A 1 94 ? -19.681 5.279 16.133 1.00 84.56 94 LYS A O 1
ATOM 757 N N . LYS A 1 95 ? -19.760 6.109 14.042 1.00 87.88 95 LYS A N 1
ATOM 758 C CA . LYS A 1 95 ? -20.825 5.209 13.558 1.00 87.88 95 LYS A CA 1
ATOM 759 C C . LYS A 1 95 ? -20.354 3.762 13.407 1.00 87.88 95 LYS A C 1
ATOM 761 O O . LYS A 1 95 ? -21.142 2.857 13.658 1.00 87.88 95 LYS A O 1
ATOM 766 N N . LEU A 1 96 ? -19.095 3.546 13.020 1.00 89.12 96 LEU A N 1
ATOM 767 C CA . LEU A 1 96 ? -18.509 2.206 12.899 1.00 89.12 96 LEU A CA 1
ATOM 768 C C . LEU A 1 96 ? -18.259 1.550 14.265 1.00 89.12 96 LEU A C 1
ATOM 770 O O . LEU A 1 96 ? -18.330 0.329 14.377 1.00 89.12 96 LEU A O 1
ATOM 774 N N . PHE A 1 97 ? -18.030 2.348 15.314 1.00 89.25 97 PHE A N 1
ATOM 775 C CA . PHE A 1 97 ? -17.728 1.858 16.664 1.00 89.25 97 PHE A CA 1
ATOM 776 C C . PHE A 1 97 ? -18.669 2.441 17.738 1.00 89.25 97 PHE A C 1
ATOM 778 O O . PHE A 1 97 ? -18.210 3.073 18.692 1.00 89.25 97 PHE A O 1
ATOM 785 N N . PRO A 1 98 ? -19.992 2.190 17.670 1.00 84.00 98 PRO A N 1
ATOM 786 C CA . PRO A 1 98 ? -20.975 2.828 18.555 1.00 84.00 98 PRO A CA 1
ATOM 787 C C . PRO A 1 98 ? -20.807 2.449 20.036 1.00 84.00 98 PRO A C 1
ATOM 789 O O . PRO A 1 98 ? -21.238 3.177 20.929 1.00 84.00 98 PRO A O 1
ATOM 792 N N . LYS A 1 99 ? -20.163 1.309 20.321 1.00 82.94 99 LYS A N 1
ATOM 793 C CA . LYS A 1 99 ? -19.889 0.833 21.686 1.00 82.94 99 LYS A CA 1
ATOM 794 C C . LYS A 1 99 ? -18.628 1.462 22.304 1.00 82.94 99 LYS A C 1
ATOM 796 O O . LYS A 1 99 ? -18.417 1.327 23.508 1.00 82.94 99 LYS A O 1
ATOM 801 N N . ALA A 1 100 ? -17.814 2.179 21.526 1.00 80.31 100 ALA A N 1
ATOM 802 C CA . ALA A 1 100 ? -16.577 2.812 21.981 1.00 80.31 100 ALA A CA 1
ATOM 803 C C . ALA A 1 100 ? -16.820 4.272 22.417 1.00 80.31 100 ALA A C 1
ATOM 805 O O . ALA A 1 100 ? -16.472 5.224 21.722 1.00 80.31 100 ALA A O 1
ATOM 806 N N . LYS A 1 101 ? -17.417 4.462 23.604 1.00 68.31 101 LYS A N 1
ATOM 807 C CA . LYS A 1 101 ? -17.857 5.782 24.117 1.00 68.31 101 LYS A CA 1
ATOM 808 C C . LYS A 1 101 ? -16.750 6.849 24.246 1.00 68.31 101 LYS A C 1
ATOM 810 O O . LYS A 1 101 ? -17.070 8.031 24.310 1.00 68.31 101 LYS A O 1
ATOM 815 N N . LYS A 1 102 ? -15.471 6.456 24.304 1.00 74.38 102 LYS A N 1
ATOM 816 C CA . LYS A 1 102 ? -14.294 7.349 24.392 1.00 74.38 102 LYS A CA 1
ATOM 817 C C . LYS A 1 102 ? -13.222 6.981 23.360 1.00 74.38 102 LYS A C 1
ATOM 819 O O . LYS A 1 102 ? -12.043 6.910 23.691 1.00 74.38 102 LYS A O 1
ATOM 824 N N . LEU A 1 103 ? -13.640 6.682 22.130 1.00 76.38 103 LEU A N 1
ATOM 825 C CA . LEU A 1 103 ? -12.719 6.350 21.047 1.00 76.38 103 LEU A CA 1
ATOM 826 C C . LEU A 1 103 ? -11.747 7.514 20.799 1.00 76.38 103 LEU A C 1
ATOM 828 O O . LEU A 1 103 ? -12.159 8.579 20.338 1.00 76.38 103 LEU A O 1
ATOM 832 N N . LYS A 1 104 ? -10.465 7.307 21.111 1.00 82.38 104 LYS A N 1
ATOM 833 C CA . LYS A 1 104 ? -9.395 8.214 20.693 1.00 82.38 104 LYS A CA 1
ATOM 834 C C . LYS A 1 104 ? -9.143 7.979 19.213 1.00 82.38 104 LYS A C 1
ATOM 836 O O . LYS A 1 104 ? -8.833 6.853 18.831 1.00 82.38 104 LYS A O 1
ATOM 841 N N . LEU A 1 105 ? -9.340 9.010 18.403 1.00 83.00 105 LEU A N 1
ATOM 842 C CA . LEU A 1 105 ? -9.080 8.963 16.968 1.00 83.00 105 LEU A CA 1
ATOM 843 C C . LEU A 1 105 ? -7.600 9.273 16.710 1.00 83.00 105 LEU A C 1
ATOM 845 O O . LEU A 1 105 ? -7.011 10.014 17.504 1.00 83.00 105 LEU A O 1
ATOM 849 N N . PRO A 1 1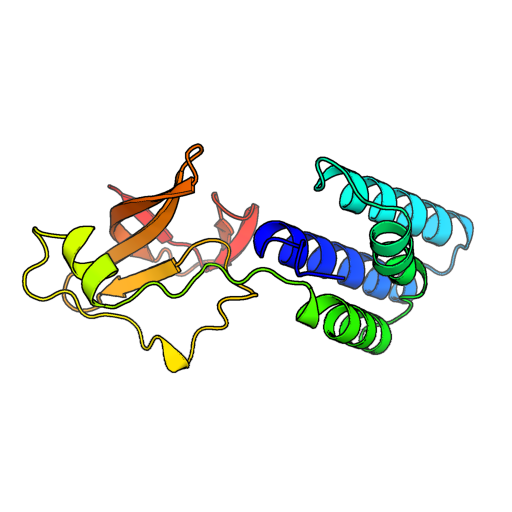06 ? -6.994 8.701 15.657 1.00 84.44 106 PRO A N 1
ATOM 850 C CA . PRO A 1 106 ? -5.688 9.151 15.203 1.00 84.44 106 PRO A CA 1
ATOM 851 C C . PRO A 1 106 ? -5.797 10.582 14.666 1.00 84.44 106 PRO A C 1
ATOM 853 O O . PRO A 1 106 ? -6.898 11.045 14.345 1.00 84.44 106 PRO A O 1
ATOM 856 N N . ASP A 1 107 ? -4.662 11.268 14.575 1.00 84.88 107 ASP A N 1
ATOM 857 C CA . ASP A 1 107 ? -4.610 12.528 13.849 1.00 84.88 107 ASP A CA 1
ATOM 858 C C . ASP A 1 107 ? -4.817 12.236 12.361 1.00 84.88 107 ASP A C 1
ATOM 860 O O . ASP A 1 107 ? -4.051 11.494 11.751 1.00 84.88 107 ASP A O 1
ATOM 864 N N . MET A 1 108 ? -5.920 12.733 11.808 1.00 80.81 108 MET A N 1
ATOM 865 C CA . MET A 1 108 ? -6.300 12.449 10.427 1.00 80.81 108 MET A CA 1
ATOM 866 C C . MET A 1 108 ? -5.548 13.339 9.436 1.00 80.81 108 MET A C 1
ATOM 868 O O . MET A 1 108 ? -5.489 12.985 8.262 1.00 80.81 108 MET A O 1
ATOM 872 N N . GLU A 1 109 ? -4.986 14.464 9.890 1.00 82.94 109 GLU A N 1
ATOM 873 C CA . GLU A 1 109 ? -4.247 15.405 9.040 1.00 82.94 109 GLU A CA 1
ATOM 874 C C . GLU A 1 109 ? -2.840 14.884 8.707 1.00 82.94 109 GLU A C 1
ATOM 876 O O . GLU A 1 109 ? -2.303 15.194 7.648 1.00 82.94 109 GLU A O 1
ATOM 881 N N . GLU A 1 110 ? -2.270 14.028 9.562 1.00 85.38 110 GLU A N 1
ATOM 882 C CA . GLU A 1 110 ? -0.946 13.420 9.355 1.00 85.38 110 GLU A CA 1
ATOM 883 C C . GLU A 1 110 ? -0.967 12.180 8.439 1.00 85.38 110 GLU A C 1
ATOM 885 O O . GLU A 1 110 ? 0.086 11.635 8.099 1.00 85.38 110 GLU A O 1
ATOM 890 N N . ILE A 1 111 ? -2.148 11.690 8.048 1.00 86.56 111 ILE A N 1
ATOM 891 C CA . ILE A 1 111 ? -2.288 10.426 7.316 1.00 86.56 111 ILE A CA 1
ATOM 892 C C . ILE A 1 111 ? -2.418 10.687 5.817 1.00 86.56 111 ILE A C 1
ATOM 894 O O . ILE A 1 111 ? -3.426 11.221 5.352 1.00 86.56 111 ILE A O 1
ATOM 898 N N . ASP A 1 112 ? -1.448 10.202 5.039 1.00 89.69 112 ASP A N 1
ATOM 899 C CA . ASP A 1 112 ? -1.558 10.202 3.583 1.00 89.69 112 ASP A CA 1
ATOM 900 C C . ASP A 1 112 ? -2.576 9.149 3.112 1.00 89.69 112 ASP A C 1
ATOM 902 O O . ASP A 1 112 ? -2.307 7.946 3.027 1.00 89.69 112 ASP A O 1
ATOM 906 N N . MET A 1 113 ? -3.777 9.623 2.776 1.00 89.75 113 MET A N 1
ATOM 907 C CA . MET A 1 113 ? -4.883 8.785 2.314 1.00 89.75 113 MET A CA 1
ATOM 908 C C . MET A 1 113 ? -4.606 8.086 0.974 1.00 89.75 113 MET A C 1
ATOM 910 O O . MET A 1 113 ? -5.333 7.152 0.621 1.00 89.75 113 MET A O 1
ATOM 914 N N . LYS A 1 114 ? -3.589 8.512 0.217 1.00 91.50 114 LYS A N 1
ATOM 915 C CA . LYS A 1 114 ? -3.179 7.865 -1.038 1.00 91.50 114 LYS A CA 1
ATOM 916 C C . LYS A 1 114 ? -2.278 6.656 -0.810 1.00 91.50 114 LYS A C 1
ATOM 918 O O . LYS A 1 114 ? -2.251 5.763 -1.652 1.00 91.50 114 LYS A O 1
ATOM 923 N N . GLU A 1 115 ? -1.602 6.580 0.336 1.00 90.62 115 GLU A N 1
ATOM 924 C CA . GLU A 1 115 ? -0.691 5.474 0.659 1.00 90.62 115 GLU A CA 1
ATOM 925 C C . GLU A 1 115 ? -1.314 4.410 1.576 1.00 90.62 115 GLU A C 1
ATOM 927 O O . GLU A 1 115 ? -0.694 3.377 1.832 1.00 90.62 115 GLU A O 1
ATOM 932 N N . ILE A 1 116 ? -2.551 4.589 2.053 1.00 91.25 116 ILE A N 1
ATOM 933 C CA . ILE A 1 116 ? -3.216 3.588 2.902 1.00 91.25 116 ILE A CA 1
ATOM 934 C C . ILE A 1 116 ? -4.275 2.782 2.144 1.00 91.25 116 ILE A C 1
ATOM 936 O O . ILE A 1 116 ? -5.145 3.327 1.472 1.00 91.25 116 ILE A O 1
ATOM 940 N N . SER A 1 117 ? -4.242 1.458 2.300 1.00 90.31 117 SER A N 1
ATOM 941 C CA . SER A 1 117 ? -5.299 0.550 1.813 1.00 90.31 117 SER A CA 1
ATOM 942 C C . SER A 1 117 ? -6.367 0.262 2.877 1.00 90.31 117 SER A C 1
ATOM 944 O O . SER A 1 117 ? -7.450 -0.228 2.565 1.00 90.31 117 SER A O 1
ATOM 946 N N . TYR A 1 118 ? -6.055 0.544 4.142 1.00 92.25 118 TYR A N 1
ATOM 947 C CA . TYR A 1 118 ? -6.954 0.482 5.289 1.00 92.25 118 TYR A CA 1
ATOM 948 C C . TYR A 1 118 ? -6.440 1.440 6.369 1.00 92.25 118 TYR A C 1
ATOM 950 O O . TYR A 1 118 ? -5.234 1.653 6.497 1.00 92.25 118 TYR A O 1
ATOM 958 N N . LEU A 1 119 ? -7.340 1.992 7.179 1.00 91.81 119 LEU A N 1
ATOM 959 C CA . LEU A 1 119 ? -6.971 2.828 8.320 1.00 91.81 119 LEU A CA 1
ATOM 960 C C . LEU A 1 119 ? -6.882 1.958 9.572 1.00 91.81 119 LEU A C 1
ATOM 962 O O . LEU A 1 119 ? -7.808 1.207 9.875 1.00 91.81 119 LEU A O 1
ATOM 966 N N . SER A 1 120 ? -5.792 2.055 10.333 1.00 92.12 120 SER A N 1
ATOM 967 C CA . SER A 1 120 ? -5.707 1.387 11.631 1.00 92.12 120 SER A CA 1
ATOM 968 C C . SER A 1 120 ? -4.944 2.204 12.655 1.00 92.12 120 SER A C 1
ATOM 970 O O . SER A 1 120 ? -3.981 2.882 12.314 1.00 92.12 120 SER A O 1
ATOM 972 N N . TRP A 1 121 ? -5.349 2.101 13.916 1.00 92.19 121 TRP A N 1
ATOM 973 C CA . TRP A 1 121 ? -4.654 2.737 15.030 1.00 92.19 121 TRP A CA 1
ATOM 974 C C . TRP A 1 121 ? -4.850 1.938 16.317 1.00 92.19 121 TRP A C 1
ATOM 976 O O . TRP A 1 121 ? -5.748 1.098 16.422 1.00 92.19 121 TRP A O 1
ATOM 986 N N . ILE A 1 122 ? -3.987 2.190 17.300 1.00 89.62 122 ILE A N 1
ATOM 987 C CA . ILE A 1 122 ? -4.049 1.561 18.620 1.00 89.62 122 ILE A CA 1
ATOM 988 C C . ILE A 1 122 ? -4.454 2.620 19.640 1.00 89.62 122 ILE A C 1
ATOM 990 O O . ILE A 1 122 ? -3.771 3.631 19.805 1.00 89.62 122 ILE A O 1
ATOM 994 N N . ASP A 1 123 ? -5.536 2.369 20.370 1.00 87.19 123 ASP A N 1
ATOM 995 C CA . ASP A 1 123 ? -5.861 3.145 21.558 1.00 87.19 123 ASP A CA 1
ATOM 996 C C . ASP A 1 123 ? -5.033 2.635 22.743 1.00 87.19 123 ASP A C 1
ATOM 998 O O . ASP A 1 123 ? -5.330 1.596 23.338 1.00 87.19 123 ASP A O 1
ATOM 1002 N N . LYS A 1 124 ? -4.001 3.402 23.113 1.00 80.06 124 LYS A N 1
ATOM 1003 C CA . LYS A 1 124 ? -3.116 3.094 24.249 1.00 80.06 124 LYS A CA 1
ATOM 1004 C C . LYS A 1 124 ? -3.866 2.965 25.580 1.00 80.06 124 LYS A C 1
ATOM 1006 O O . LYS A 1 124 ? -3.378 2.285 26.471 1.00 80.06 124 LYS A O 1
ATOM 1011 N N . GLY A 1 125 ? -5.027 3.613 25.732 1.00 79.94 125 GLY A N 1
ATOM 1012 C CA . GLY A 1 125 ? -5.801 3.563 26.976 1.00 79.94 125 GLY A CA 1
ATOM 1013 C C . GLY A 1 125 ? -6.560 2.252 27.180 1.00 79.94 125 GLY A C 1
ATOM 1014 O O . GLY A 1 125 ? -6.821 1.875 28.318 1.00 79.94 125 GLY A O 1
ATOM 1015 N N . SER A 1 126 ? -6.913 1.560 26.095 1.00 81.56 126 SER A N 1
ATOM 1016 C CA . SER A 1 126 ? -7.665 0.300 26.139 1.00 81.56 126 SER A CA 1
ATOM 1017 C C . SER A 1 126 ? -6.890 -0.901 25.591 1.00 81.56 126 SER A C 1
ATOM 1019 O O . SER A 1 126 ? -7.421 -2.011 25.593 1.00 81.56 126 SER A O 1
ATOM 1021 N N . SER A 1 127 ? -5.659 -0.689 25.107 1.00 83.88 127 SER A N 1
ATOM 1022 C CA . SER A 1 127 ? -4.847 -1.678 24.380 1.00 83.88 127 SER A CA 1
ATOM 1023 C C . SER A 1 127 ? -5.616 -2.361 23.244 1.00 83.88 127 SER A C 1
ATOM 1025 O O . SER A 1 127 ? -5.390 -3.529 22.914 1.00 83.88 127 SER A O 1
ATOM 1027 N N . ARG A 1 128 ? -6.555 -1.622 22.638 1.00 90.38 128 ARG A N 1
ATOM 1028 C CA . ARG A 1 128 ? -7.348 -2.085 21.503 1.00 90.38 128 ARG A CA 1
ATOM 1029 C C . ARG A 1 128 ? -6.819 -1.490 20.216 1.00 90.38 128 ARG A C 1
ATOM 1031 O O . ARG A 1 128 ? -6.526 -0.298 20.146 1.00 90.38 128 ARG A O 1
ATOM 1038 N N . LYS A 1 129 ? -6.741 -2.326 19.187 1.00 93.12 129 LYS A N 1
ATOM 1039 C CA . LYS A 1 129 ? -6.508 -1.891 17.816 1.00 93.12 129 LYS A CA 1
ATOM 1040 C C . LYS A 1 129 ? -7.842 -1.795 17.095 1.00 93.12 129 LYS A C 1
ATOM 1042 O O . LYS A 1 129 ? -8.691 -2.676 17.227 1.00 93.12 129 LYS A O 1
ATOM 1047 N N . PHE A 1 130 ? -8.000 -0.717 16.347 1.00 93.38 130 PHE A N 1
ATOM 1048 C CA . PHE A 1 130 ? -9.124 -0.476 15.459 1.00 93.38 130 PHE A CA 1
ATOM 1049 C C . PHE A 1 130 ? -8.614 -0.565 14.028 1.00 93.38 130 PHE A C 1
ATOM 1051 O O . PHE A 1 130 ? -7.525 -0.077 13.725 1.00 93.38 130 PHE A O 1
ATOM 1058 N N . ILE A 1 131 ? -9.380 -1.222 13.165 1.00 93.94 131 ILE A N 1
ATOM 1059 C CA . ILE A 1 131 ? -9.092 -1.381 11.742 1.00 93.94 131 ILE A CA 1
ATOM 1060 C C . ILE A 1 131 ? -10.351 -0.998 10.977 1.00 93.94 131 ILE A C 1
ATOM 1062 O O . ILE A 1 131 ? -11.453 -1.412 11.333 1.00 93.94 131 ILE A O 1
ATOM 1066 N N . ILE A 1 132 ? -10.181 -0.214 9.923 1.00 92.75 132 ILE A N 1
ATOM 1067 C CA . ILE A 1 132 ? -11.243 0.193 9.016 1.00 92.75 132 ILE A CA 1
ATOM 1068 C C . ILE A 1 132 ? -10.795 -0.116 7.608 1.00 92.75 132 ILE A C 1
ATOM 1070 O O . ILE A 1 132 ? -9.776 0.387 7.143 1.00 92.75 132 ILE A O 1
ATOM 1074 N N . ALA A 1 133 ? -11.601 -0.913 6.930 1.00 92.38 133 ALA A N 1
ATOM 1075 C CA . ALA A 1 133 ? -11.402 -1.283 5.544 1.00 92.38 133 ALA A CA 1
ATOM 1076 C C . ALA A 1 133 ? -12.725 -1.139 4.795 1.00 92.38 133 ALA A C 1
ATOM 1078 O O . ALA A 1 133 ? -13.784 -0.926 5.395 1.00 92.38 133 ALA A O 1
ATOM 1079 N N . LYS A 1 134 ? -12.668 -1.266 3.475 1.00 88.19 134 LYS A N 1
ATOM 1080 C CA . LYS A 1 134 ? -13.866 -1.431 2.661 1.00 88.19 134 LYS A CA 1
ATOM 1081 C C . LYS A 1 134 ? -14.087 -2.910 2.387 1.00 88.19 134 LYS A C 1
ATOM 1083 O O . LYS A 1 134 ? -13.132 -3.644 2.165 1.00 88.19 134 LYS A O 1
ATOM 1088 N N . ASN A 1 135 ? -15.342 -3.335 2.428 1.00 89.06 135 ASN A N 1
ATOM 1089 C CA . ASN A 1 135 ? -15.720 -4.662 1.957 1.00 89.06 135 ASN A CA 1
ATOM 1090 C C . ASN A 1 135 ? -15.911 -4.675 0.433 1.00 89.06 135 ASN A C 1
ATOM 1092 O O . ASN A 1 135 ? -15.853 -3.640 -0.229 1.00 89.06 135 ASN A O 1
ATOM 1096 N N . ASP A 1 136 ? -16.255 -5.843 -0.092 1.00 86.25 136 ASP A N 1
ATOM 1097 C CA . ASP A 1 136 ? -16.462 -6.131 -1.516 1.00 86.25 136 ASP A CA 1
ATOM 1098 C C . ASP A 1 136 ? -17.567 -5.265 -2.153 1.00 86.25 136 ASP A C 1
ATOM 1100 O O . ASP A 1 136 ? -17.630 -5.094 -3.364 1.00 86.25 136 ASP A O 1
ATOM 1104 N N . LYS A 1 137 ? -18.452 -4.684 -1.330 1.00 87.81 137 LYS A N 1
ATOM 1105 C CA . LYS A 1 137 ? -19.519 -3.760 -1.750 1.00 87.81 137 LYS A CA 1
ATOM 1106 C C . LYS A 1 137 ? -19.111 -2.289 -1.612 1.00 87.81 137 LYS A C 1
ATOM 1108 O O . LYS A 1 137 ? -19.983 -1.421 -1.589 1.00 87.81 137 LYS A O 1
ATOM 1113 N N . ASN A 1 138 ? -17.815 -2.010 -1.457 1.00 84.75 138 ASN A N 1
ATOM 1114 C CA . ASN A 1 138 ? -17.235 -0.680 -1.263 1.00 84.75 138 ASN A CA 1
ATOM 1115 C C . ASN A 1 138 ? -17.791 0.064 -0.025 1.00 84.75 138 ASN A C 1
ATOM 1117 O O . ASN A 1 138 ? -17.788 1.293 0.026 1.00 84.75 138 ASN A O 1
ATOM 1121 N N . LYS A 1 139 ? -18.288 -0.666 0.989 1.00 88.44 139 LYS A N 1
ATOM 1122 C CA . LYS A 1 139 ? -18.796 -0.090 2.247 1.00 88.44 139 LYS A CA 1
ATOM 1123 C C . LYS A 1 139 ? -17.754 -0.205 3.348 1.00 88.44 139 LYS A C 1
ATOM 1125 O O . LYS A 1 139 ? -17.132 -1.255 3.499 1.00 88.44 139 LYS A O 1
ATOM 1130 N N . PHE A 1 140 ? -17.619 0.846 4.155 1.00 89.62 140 PHE A N 1
ATOM 1131 C CA . PHE A 1 140 ? -16.746 0.813 5.323 1.00 89.62 140 PHE A CA 1
ATOM 1132 C C . PHE A 1 140 ? -17.217 -0.221 6.346 1.00 89.62 140 PHE A C 1
ATOM 1134 O O . PHE A 1 140 ? -18.389 -0.256 6.726 1.00 89.62 140 PHE A O 1
ATOM 1141 N N . VAL A 1 141 ? -16.269 -1.027 6.811 1.00 92.12 141 VAL A N 1
ATOM 1142 C CA . VAL A 1 141 ? -16.423 -1.976 7.909 1.00 92.12 141 VAL A CA 1
ATOM 1143 C C . VAL A 1 141 ? -15.362 -1.687 8.961 1.00 92.12 141 VAL A C 1
ATOM 1145 O O . VAL A 1 141 ? -14.218 -1.370 8.635 1.00 92.12 141 VAL A O 1
ATOM 1148 N N . GLY A 1 142 ? -15.760 -1.759 10.228 1.00 92.25 142 GLY A N 1
ATOM 1149 C CA . GLY A 1 142 ? -14.872 -1.574 11.367 1.00 92.25 142 GLY A CA 1
ATOM 1150 C C . GLY A 1 142 ? -14.628 -2.900 12.073 1.00 92.25 142 GLY A C 1
ATOM 1151 O O . GLY A 1 142 ? -15.580 -3.608 12.399 1.00 92.25 142 GLY A O 1
ATOM 1152 N N . LEU A 1 143 ? -13.366 -3.213 12.345 1.00 93.69 143 LEU A N 1
ATOM 1153 C CA . LEU A 1 143 ? -12.957 -4.282 13.247 1.00 93.69 143 LEU A CA 1
ATOM 1154 C C . LEU A 1 143 ? -12.264 -3.665 14.457 1.00 93.69 143 LEU A C 1
ATOM 1156 O O . LEU A 1 143 ? -11.496 -2.711 14.335 1.00 93.69 143 LEU A O 1
ATOM 1160 N N . GLN A 1 144 ? -12.534 -4.213 15.633 1.00 93.31 144 GLN A N 1
ATOM 1161 C CA . GLN A 1 144 ? -11.852 -3.834 16.863 1.00 93.31 144 GLN A CA 1
ATOM 1162 C C . GLN A 1 144 ? -11.471 -5.093 17.626 1.00 93.31 144 GLN A C 1
ATOM 1164 O O . GLN A 1 144 ? -12.227 -6.057 17.632 1.00 93.31 144 GLN A O 1
ATOM 1169 N N . GLY A 1 145 ? -10.330 -5.058 18.295 1.00 93.38 145 GLY A N 1
ATOM 1170 C CA . GLY A 1 145 ? -9.804 -6.215 19.006 1.00 93.38 145 GLY A CA 1
ATOM 1171 C C . GLY A 1 145 ? -8.685 -5.826 19.953 1.00 93.38 145 GLY A C 1
ATOM 1172 O O . GLY A 1 145 ? -8.197 -4.693 19.915 1.00 93.38 145 GLY A O 1
ATOM 1173 N N . THR A 1 146 ? -8.278 -6.740 20.825 1.00 93.62 146 THR A N 1
ATOM 1174 C CA . THR A 1 146 ? -7.069 -6.553 21.633 1.00 93.62 146 THR A CA 1
ATOM 1175 C C . THR A 1 146 ? -5.839 -6.694 20.749 1.00 93.62 146 THR A C 1
ATOM 1177 O O . THR A 1 146 ? -5.806 -7.558 19.871 1.00 93.62 146 THR A O 1
ATOM 1180 N N . PHE A 1 147 ? -4.824 -5.865 20.988 1.00 92.94 147 PHE A N 1
ATOM 1181 C CA . PHE A 1 147 ? -3.552 -5.963 20.283 1.00 92.94 147 PHE A CA 1
ATOM 1182 C C . PHE A 1 147 ? -2.397 -6.092 21.267 1.00 92.94 147 PHE A C 1
ATOM 1184 O O . PHE A 1 147 ? -2.191 -5.222 22.113 1.00 92.94 147 PHE A O 1
ATOM 1191 N N . GLN A 1 148 ? -1.630 -7.167 21.124 1.00 91.50 148 GLN A N 1
ATOM 1192 C CA . GLN A 1 148 ? -0.445 -7.430 21.927 1.00 91.50 148 GLN A CA 1
ATOM 1193 C C . GLN A 1 148 ? 0.785 -7.443 21.024 1.00 91.50 148 GLN A C 1
ATOM 1195 O O . GLN A 1 148 ? 0.952 -8.351 20.211 1.00 91.50 148 GLN A O 1
ATOM 1200 N N . SER A 1 149 ? 1.653 -6.439 21.167 1.00 90.00 149 SER A N 1
ATOM 1201 C CA . SER A 1 149 ? 2.939 -6.412 20.461 1.00 90.00 149 SER A CA 1
ATOM 1202 C C . SER A 1 149 ? 3.785 -7.624 20.850 1.00 90.00 149 SER A C 1
ATOM 1204 O O . SER A 1 149 ? 3.889 -7.952 22.033 1.00 90.00 149 SER A O 1
ATOM 1206 N N . LEU A 1 150 ? 4.413 -8.268 19.865 1.00 90.62 150 LEU A N 1
ATOM 1207 C CA . LEU A 1 150 ? 5.400 -9.319 20.113 1.00 90.62 150 LEU A CA 1
ATOM 1208 C C . LEU A 1 150 ? 6.818 -8.749 20.282 1.00 90.62 150 LEU A C 1
ATOM 1210 O O . LEU A 1 150 ? 7.720 -9.509 20.625 1.00 90.62 150 LEU A O 1
ATOM 1214 N N . ASN A 1 151 ? 7.014 -7.443 20.035 1.00 88.62 151 ASN A N 1
ATOM 1215 C CA . ASN A 1 151 ? 8.304 -6.738 20.107 1.00 88.62 151 ASN A CA 1
ATOM 1216 C C . ASN A 1 151 ? 9.435 -7.464 19.353 1.00 88.62 151 ASN A C 1
ATOM 1218 O O . ASN A 1 151 ? 10.589 -7.468 19.778 1.00 88.62 151 ASN A O 1
ATOM 1222 N N . LYS A 1 152 ? 9.088 -8.123 18.244 1.00 91.38 152 LYS A N 1
ATOM 1223 C CA . LYS A 1 152 ? 10.015 -8.842 17.371 1.00 91.38 152 LYS A CA 1
ATOM 1224 C C . LYS A 1 152 ? 9.588 -8.682 15.922 1.00 91.38 152 LYS A C 1
ATOM 1226 O O . LYS A 1 152 ? 8.390 -8.577 15.636 1.00 91.38 152 LYS A O 1
ATOM 1231 N N . LYS A 1 153 ? 10.564 -8.727 15.015 1.00 94.00 153 LYS A N 1
ATOM 1232 C CA . LYS A 1 153 ? 10.277 -8.780 13.584 1.00 94.00 153 LYS A CA 1
ATOM 1233 C C . LYS A 1 153 ? 9.786 -10.170 13.188 1.00 94.00 153 LYS A C 1
ATOM 1235 O O . LYS A 1 153 ? 10.320 -11.182 13.644 1.00 94.00 153 LYS A O 1
ATOM 1240 N N . SER A 1 154 ? 8.726 -10.218 12.396 1.00 95.31 154 SER A N 1
ATOM 1241 C CA . SER A 1 154 ? 8.187 -11.446 11.818 1.00 95.31 154 SER A CA 1
ATOM 1242 C C . SER A 1 154 ? 7.342 -11.119 10.588 1.00 95.31 154 SER A C 1
ATOM 1244 O O . SER A 1 154 ? 7.240 -9.964 10.185 1.00 95.31 154 SER A O 1
ATOM 1246 N N . ILE A 1 155 ? 6.744 -12.136 9.974 1.00 95.31 155 ILE A N 1
ATOM 1247 C CA . ILE A 1 155 ? 5.900 -11.952 8.795 1.00 95.31 155 ILE A CA 1
ATOM 1248 C C . ILE A 1 155 ? 4.503 -11.502 9.224 1.00 95.31 155 ILE A C 1
ATOM 1250 O O . ILE A 1 155 ? 3.822 -12.182 9.992 1.00 95.31 155 ILE A O 1
ATOM 1254 N N . CYS A 1 156 ? 4.068 -10.350 8.723 1.00 94.50 156 CYS A N 1
ATOM 1255 C CA . CYS A 1 156 ? 2.718 -9.843 8.935 1.00 94.50 156 CYS A CA 1
ATOM 1256 C C . CYS A 1 156 ? 1.706 -10.636 8.098 1.00 94.50 156 CYS A C 1
ATOM 1258 O O . CYS A 1 156 ? 1.848 -10.735 6.885 1.00 94.50 156 CYS A O 1
ATOM 1260 N N . SER A 1 157 ? 0.632 -11.133 8.710 1.00 93.56 157 SER A N 1
ATOM 1261 C CA . SER A 1 157 ? -0.415 -11.884 7.996 1.00 93.56 157 SER A CA 1
ATOM 1262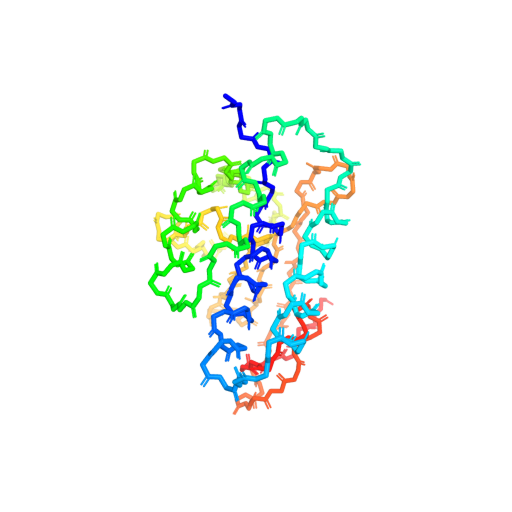 C C . SER A 1 157 ? -1.279 -11.035 7.052 1.00 93.56 157 SER A C 1
ATOM 1264 O O . SER A 1 157 ? -2.072 -11.595 6.306 1.00 93.56 157 SER A O 1
ATOM 1266 N N . LEU A 1 158 ? -1.167 -9.701 7.097 1.00 92.31 158 LEU A N 1
ATOM 1267 C CA . LEU A 1 158 ? -1.908 -8.797 6.209 1.00 92.31 158 LEU A CA 1
ATOM 1268 C C . LEU A 1 158 ? -1.091 -8.433 4.967 1.00 92.31 158 LEU A C 1
ATOM 1270 O O . LEU A 1 158 ? -1.530 -8.667 3.846 1.00 92.31 158 LEU A O 1
ATOM 1274 N N . CYS A 1 159 ? 0.099 -7.858 5.159 1.00 91.44 159 CYS A N 1
ATOM 1275 C CA . CYS A 1 159 ? 0.935 -7.389 4.051 1.00 91.44 159 CYS A CA 1
ATOM 1276 C C . CYS A 1 159 ? 1.985 -8.409 3.591 1.00 91.44 159 CYS A C 1
ATOM 1278 O O . CYS A 1 159 ? 2.633 -8.176 2.578 1.00 91.44 159 CYS A O 1
ATOM 1280 N N . HIS A 1 160 ? 2.188 -9.507 4.330 1.00 92.88 160 HIS A N 1
ATOM 1281 C CA . HIS A 1 160 ? 3.253 -10.498 4.107 1.00 92.88 160 HIS A CA 1
ATOM 1282 C C . HIS A 1 160 ? 4.684 -9.929 4.169 1.00 92.88 160 HIS A C 1
ATOM 1284 O O . HIS A 1 160 ? 5.647 -10.627 3.860 1.00 92.88 160 HIS A O 1
ATOM 1290 N N . GLY A 1 161 ? 4.834 -8.679 4.615 1.00 90.25 161 GLY A N 1
ATOM 1291 C CA . GLY A 1 161 ? 6.118 -8.038 4.873 1.00 90.25 161 GLY A CA 1
ATOM 1292 C C . GLY A 1 161 ? 6.748 -8.499 6.186 1.00 90.25 161 GLY A C 1
ATOM 1293 O O . GLY A 1 161 ? 6.057 -8.951 7.105 1.00 90.25 161 GLY A O 1
ATOM 1294 N N . HIS A 1 162 ? 8.072 -8.370 6.267 1.00 93.81 162 HIS A N 1
ATOM 1295 C CA . HIS A 1 162 ? 8.842 -8.633 7.479 1.00 93.81 162 HIS A CA 1
ATOM 1296 C C . HIS A 1 162 ? 8.908 -7.371 8.348 1.00 93.81 162 HIS A C 1
ATOM 1298 O O . HIS A 1 162 ? 9.763 -6.510 8.149 1.00 93.81 162 HIS A O 1
ATOM 1304 N N . GLU A 1 163 ? 7.999 -7.284 9.315 1.00 93.56 163 GLU A N 1
ATOM 1305 C CA . GLU A 1 163 ? 7.715 -6.077 10.095 1.00 93.56 163 GLU A CA 1
ATOM 1306 C C . GLU A 1 163 ? 7.738 -6.356 11.598 1.00 93.56 163 GLU A C 1
ATOM 1308 O O . GLU A 1 163 ? 7.741 -7.509 12.036 1.00 93.56 163 GLU A O 1
ATOM 1313 N N . GLU A 1 164 ? 7.715 -5.303 12.413 1.00 93.81 164 GLU A N 1
ATOM 1314 C CA . GLU A 1 164 ? 7.386 -5.440 13.833 1.00 93.81 164 GLU A CA 1
ATOM 1315 C C . GLU A 1 164 ? 5.903 -5.791 13.993 1.00 93.81 164 GLU A C 1
ATOM 1317 O O . GLU A 1 164 ? 5.010 -5.013 13.651 1.00 93.81 164 GLU A O 1
ATOM 1322 N N . VAL A 1 165 ? 5.630 -6.996 14.497 1.00 93.88 165 VAL A N 1
ATOM 1323 C CA . VAL A 1 165 ? 4.273 -7.558 14.533 1.00 93.88 165 VAL A CA 1
ATOM 1324 C C . VAL A 1 165 ? 3.722 -7.701 15.951 1.00 93.88 165 VAL A C 1
ATOM 1326 O O . VAL A 1 165 ? 4.448 -7.765 16.945 1.00 93.88 165 VAL A O 1
ATOM 1329 N N . GLY A 1 166 ? 2.398 -7.815 16.036 1.00 92.69 166 GLY A N 1
ATOM 1330 C CA . GLY A 1 166 ? 1.672 -8.154 17.254 1.00 92.69 166 GLY A CA 1
ATOM 1331 C C . GLY A 1 166 ? 0.466 -9.041 16.962 1.00 92.69 166 GLY A C 1
ATOM 1332 O O . GLY A 1 166 ? -0.025 -9.084 15.834 1.00 92.69 166 GLY A O 1
ATOM 1333 N N . MET A 1 167 ? -0.010 -9.748 17.983 1.00 93.25 167 MET A N 1
ATOM 1334 C CA . MET A 1 167 ? -1.212 -10.571 17.904 1.00 93.25 167 MET A CA 1
ATOM 1335 C C . MET A 1 167 ? -2.455 -9.684 18.010 1.00 93.25 167 MET A C 1
ATOM 1337 O O . MET A 1 167 ? -2.598 -8.922 18.966 1.00 93.25 167 MET A O 1
ATOM 1341 N N . PHE A 1 168 ? -3.349 -9.793 17.027 1.00 94.62 168 PHE A N 1
ATOM 1342 C CA . PHE A 1 168 ? -4.648 -9.125 17.004 1.00 94.62 168 PHE A CA 1
ATOM 1343 C C . PHE A 1 168 ? -5.760 -10.158 17.209 1.00 94.62 168 PHE A C 1
ATOM 1345 O O . PHE A 1 168 ? -5.860 -11.104 16.431 1.00 94.62 168 PHE A O 1
ATOM 1352 N N . LEU A 1 169 ? -6.578 -9.977 18.248 1.00 93.19 169 LEU A N 1
ATOM 1353 C CA . LEU A 1 169 ? -7.701 -10.861 18.584 1.00 93.19 169 LEU A CA 1
ATOM 1354 C C . LEU A 1 169 ? -8.993 -10.040 18.631 1.00 93.19 169 LEU A C 1
ATOM 1356 O O . LEU A 1 169 ? -9.070 -9.076 19.398 1.00 93.19 169 LEU A O 1
ATOM 1360 N N . VAL A 1 170 ? -9.962 -10.405 17.786 1.00 87.75 170 VAL A N 1
ATOM 1361 C CA . VAL A 1 170 ? -11.275 -9.744 17.636 1.00 87.75 170 VAL A CA 1
ATOM 1362 C C . VAL A 1 170 ? -12.271 -10.273 18.657 1.00 87.75 170 VAL A C 1
ATOM 1364 O O . VAL A 1 170 ? -12.345 -11.512 18.802 1.00 87.75 170 VAL A O 1
#

Foldseek 3Di:
DAADAELVLLLLLLVLLVVLQVCLVPDPDPVSSVVSLVVSLVVSCVVDPDDDPVRSVLSNLSSVRHHPVSSVVSSVSNLNNQDFLDPCDPVVVCVQCVVCPPDDDDDPVPDDRRNDQWDWDADPVVQKIKIWHADPVRDIHIDIFHWAFPQDFDQDPPPRDGGRGIDGDD

Secondary structure (DSSP, 8-state):
----EEHHHHHHHHHHHHHHHHHHHH---HHHHHHHHHHHHHHHHHT-S---HHHHHHHHGGGG--SHHHHHHHHHHHGGGEE-S----HHHHHHH-TT-TT-PPP-STT--TTT-SSEEEEETTTTEEEEEEE-TTS-EEEEEEEEEEEEEEEE-TTT--EEEEEEEE-